Protein AF-A0A536SBR5-F1 (afdb_monomer_lite)

Radius of gyration: 31.63 Å; chains: 1; bounding box: 69×49×93 Å

Foldseek 3Di:
DDDDDDDDDDDDDDDPPPPPPPPPPPPPPPPPDPDDQDDDDDDDPDDDPVCAAVHPVNCCCHVPVVVPDDDDNPDDDPPLQDDQLQRLCCVWQVGSPPDNDLDFCVPRPDDDCRTDVSVCVVVVHDDDDDFPPDPVPDDDRCADDRGRRSNPNPD

pLDDT: mean 85.03, std 17.8, range [33.06, 97.75]

Secondary structure (DSSP, 8-state):
--------------------------------PPPP--------TT--HHHHTT-TT-HHIIIIIHHHS---TT--PPTT--SHHHHHHHHHHSS-TT--S---HHHH------SHHHHHHHTT-------TT--SSS--SS-BTTB-GGG-TT-

Structure (mmCIF, N/CA/C/O backbone):
data_AF-A0A536SBR5-F1
#
_entry.id   AF-A0A536SBR5-F1
#
loop_
_atom_site.group_PDB
_atom_site.id
_atom_site.type_symbol
_atom_site.label_atom_id
_atom_site.label_alt_id
_atom_site.label_comp_id
_atom_site.label_asym_id
_atom_site.label_entity_id
_atom_site.label_seq_id
_atom_site.pdbx_PDB_ins_code
_atom_site.Cartn_x
_atom_site.Cartn_y
_atom_site.Cartn_z
_atom_site.occupancy
_atom_site.B_iso_or_equiv
_atom_site.auth_seq_id
_atom_site.auth_comp_id
_atom_site.auth_asym_id
_atom_site.auth_atom_id
_atom_site.pdbx_PDB_model_num
ATOM 1 N N . MET A 1 1 ? 48.733 -31.102 75.497 1.00 35.56 1 MET A N 1
ATOM 2 C CA . MET A 1 1 ? 49.420 -30.146 76.409 1.00 35.56 1 MET A CA 1
ATOM 3 C C . MET A 1 1 ? 49.579 -28.823 75.644 1.00 35.56 1 MET A C 1
ATOM 5 O O . MET A 1 1 ? 49.865 -28.915 74.464 1.00 35.56 1 MET A O 1
ATOM 9 N N . LYS A 1 2 ? 49.092 -27.675 76.170 1.00 33.06 2 LYS A N 1
ATOM 10 C CA . LYS A 1 2 ? 49.894 -26.529 76.716 1.00 33.06 2 LYS A CA 1
ATOM 11 C C . LYS A 1 2 ? 50.805 -25.843 75.663 1.00 33.06 2 LYS A C 1
ATOM 13 O O . LYS A 1 2 ? 51.524 -26.580 75.016 1.00 33.06 2 LYS A O 1
ATOM 18 N N . PHE A 1 3 ? 50.957 -24.522 75.449 1.00 38.00 3 PHE A N 1
ATOM 19 C CA . PHE A 1 3 ? 50.415 -23.188 75.861 1.00 38.00 3 PHE A CA 1
ATOM 20 C C . PHE A 1 3 ? 50.612 -22.261 74.602 1.00 38.00 3 PHE A C 1
ATOM 22 O O . PHE A 1 3 ? 51.465 -22.595 73.790 1.00 38.00 3 PHE A O 1
ATOM 29 N N . SER A 1 4 ? 50.020 -21.074 74.353 1.00 39.69 4 SER A N 1
ATOM 30 C CA . SER A 1 4 ? 48.814 -20.351 74.820 1.00 39.69 4 SER A CA 1
ATOM 31 C C . SER A 1 4 ? 48.651 -19.010 74.033 1.00 39.69 4 SER A C 1
ATOM 33 O O . SER A 1 4 ? 49.326 -18.787 73.034 1.00 39.69 4 SER A O 1
ATOM 35 N N . ARG A 1 5 ? 47.756 -18.118 74.486 1.00 53.69 5 ARG A N 1
ATOM 36 C CA . ARG A 1 5 ? 47.401 -16.776 73.962 1.00 53.69 5 ARG A CA 1
ATOM 37 C C . ARG A 1 5 ? 48.566 -15.775 73.832 1.00 53.69 5 ARG A C 1
ATOM 39 O O . ARG A 1 5 ? 49.381 -15.678 74.748 1.00 53.69 5 ARG A O 1
ATOM 46 N N . ARG A 1 6 ? 48.442 -14.834 72.881 1.00 52.62 6 ARG A N 1
ATOM 47 C CA . ARG A 1 6 ? 48.604 -13.385 73.151 1.00 52.62 6 ARG A CA 1
ATOM 48 C C . ARG A 1 6 ? 47.504 -12.561 72.472 1.00 52.62 6 ARG A C 1
ATOM 50 O O . ARG A 1 6 ? 46.950 -12.964 71.458 1.00 52.62 6 ARG A O 1
ATOM 57 N N . VAL A 1 7 ? 47.170 -11.443 73.112 1.00 46.50 7 VAL A N 1
ATOM 58 C CA . VAL A 1 7 ? 46.120 -10.478 72.755 1.00 46.50 7 VAL A CA 1
ATOM 59 C C . VAL A 1 7 ? 46.793 -9.205 72.254 1.00 46.50 7 VAL A C 1
ATOM 61 O O . VAL A 1 7 ? 47.804 -8.817 72.832 1.00 46.50 7 VAL A O 1
ATOM 64 N N . MET A 1 8 ? 46.192 -8.505 71.292 1.00 42.69 8 MET A N 1
ATOM 65 C CA . MET A 1 8 ? 46.272 -7.041 71.236 1.00 42.69 8 MET A CA 1
ATOM 66 C C . MET A 1 8 ? 44.971 -6.477 70.663 1.00 42.69 8 MET A C 1
ATOM 68 O O . MET A 1 8 ? 44.520 -6.890 69.599 1.00 42.69 8 MET A O 1
ATOM 72 N N . ALA A 1 9 ? 44.356 -5.567 71.414 1.00 42.97 9 ALA A N 1
ATOM 73 C CA . ALA A 1 9 ? 43.182 -4.819 70.992 1.00 42.97 9 ALA A CA 1
ATOM 74 C C . ALA A 1 9 ? 43.614 -3.486 70.368 1.00 42.97 9 ALA A C 1
ATOM 76 O O . ALA A 1 9 ? 44.600 -2.893 70.804 1.00 42.97 9 ALA A O 1
ATOM 77 N N . ALA A 1 10 ? 42.832 -2.987 69.415 1.00 45.06 10 ALA A N 1
ATOM 78 C CA . ALA A 1 10 ? 42.897 -1.604 68.963 1.00 45.06 10 ALA A CA 1
ATOM 79 C C . ALA A 1 10 ? 41.466 -1.094 68.750 1.00 45.06 10 ALA A C 1
ATOM 81 O O . ALA A 1 10 ? 40.802 -1.471 67.786 1.00 45.06 10 ALA A O 1
ATOM 82 N N . LEU A 1 11 ? 40.975 -0.260 69.672 1.00 48.03 11 LEU A N 1
ATOM 83 C CA . LEU A 1 11 ? 39.736 0.490 69.473 1.00 48.03 11 LEU A CA 1
ATOM 84 C C . LEU A 1 11 ? 40.033 1.698 68.576 1.00 48.03 11 LEU A C 1
ATOM 86 O O . LEU A 1 11 ? 40.534 2.715 69.048 1.00 48.03 11 LEU A O 1
ATOM 90 N N . GLY A 1 12 ? 39.721 1.580 67.287 1.00 42.91 12 GLY A N 1
ATOM 91 C CA . GLY A 1 12 ? 39.694 2.706 66.356 1.00 42.91 12 GLY A CA 1
ATOM 92 C C . GLY A 1 12 ? 38.291 3.301 66.293 1.00 42.91 12 GLY A C 1
ATOM 93 O O . GLY A 1 12 ? 37.443 2.779 65.577 1.00 42.91 12 GLY A O 1
ATOM 94 N N . SER A 1 13 ? 38.034 4.373 67.046 1.00 55.59 13 SER A N 1
ATOM 95 C CA . SER A 1 13 ? 36.788 5.135 66.911 1.00 55.59 13 SER A CA 1
ATOM 96 C C . SER A 1 13 ? 36.887 6.060 65.699 1.00 55.59 13 SER A C 1
ATOM 98 O O . SER A 1 13 ? 37.626 7.045 65.735 1.00 55.59 13 SER A O 1
ATOM 100 N N . THR A 1 14 ? 36.159 5.750 64.625 1.00 53.47 14 THR A N 1
ATOM 101 C CA . THR A 1 14 ? 36.061 6.608 63.436 1.00 53.47 14 THR A CA 1
ATOM 102 C C . THR A 1 14 ? 34.684 7.257 63.381 1.00 53.47 14 THR A C 1
ATOM 104 O O . THR A 1 14 ? 33.665 6.588 63.213 1.00 53.47 14 THR A O 1
ATOM 107 N N . LEU A 1 15 ? 34.660 8.582 63.519 1.00 48.47 15 LEU A N 1
ATOM 108 C CA . LEU A 1 15 ? 33.448 9.390 63.449 1.00 48.47 15 LEU A CA 1
ATOM 109 C C . LEU A 1 15 ? 32.932 9.414 62.000 1.00 48.47 15 LEU A C 1
ATOM 111 O O . LEU A 1 15 ? 33.516 10.077 61.142 1.00 48.47 15 LEU A O 1
ATOM 115 N N . LEU A 1 16 ? 31.854 8.678 61.714 1.00 48.28 16 LEU A N 1
ATOM 116 C CA . LEU A 1 16 ? 31.252 8.647 60.381 1.00 48.28 16 LEU A CA 1
ATOM 117 C C . LEU A 1 16 ? 30.500 9.963 60.122 1.00 48.28 16 LEU A C 1
ATOM 119 O O . LEU A 1 16 ? 29.371 10.151 60.576 1.00 48.28 16 LEU A O 1
ATOM 123 N N . LEU A 1 17 ? 31.131 10.889 59.398 1.00 51.97 17 LEU A N 1
ATOM 124 C CA . LEU A 1 17 ? 30.497 12.145 59.005 1.00 51.97 17 LEU A CA 1
ATOM 125 C C . LEU A 1 17 ? 29.511 11.877 57.857 1.00 51.97 17 LEU A C 1
ATOM 127 O O . LEU A 1 17 ? 29.891 11.798 56.690 1.00 51.97 17 LEU A O 1
ATOM 131 N N . ALA A 1 18 ? 28.235 11.699 58.199 1.00 53.62 18 ALA A N 1
ATOM 132 C CA . ALA A 1 18 ? 27.169 11.485 57.229 1.00 53.62 18 ALA A CA 1
ATOM 133 C C . ALA A 1 18 ? 26.862 12.782 56.461 1.00 53.62 18 ALA A C 1
ATOM 135 O O . ALA A 1 18 ? 25.963 13.543 56.820 1.00 53.62 18 ALA A O 1
ATOM 136 N N . CYS A 1 19 ? 27.599 13.028 55.377 1.00 46.47 19 CYS A N 1
ATOM 137 C CA . CYS A 1 19 ? 27.233 14.032 54.385 1.00 46.47 19 CYS A CA 1
ATOM 138 C C . CYS A 1 19 ? 25.947 13.592 53.672 1.00 46.47 19 CYS A C 1
ATOM 140 O O . CYS A 1 19 ? 25.996 12.919 52.642 1.00 46.47 19 CYS A O 1
ATOM 142 N N . ILE A 1 20 ? 24.792 13.987 54.216 1.00 57.47 20 ILE A N 1
ATOM 143 C CA . ILE A 1 20 ? 23.492 13.889 53.544 1.00 57.47 20 ILE A CA 1
ATOM 144 C C . ILE A 1 20 ? 23.480 14.932 52.420 1.00 57.47 20 ILE A C 1
ATOM 146 O O . ILE A 1 20 ? 22.904 16.013 52.531 1.00 57.47 20 ILE A O 1
ATOM 150 N N . GLY A 1 21 ? 24.182 14.616 51.332 1.00 55.16 21 GLY A N 1
ATOM 151 C CA . GLY A 1 21 ? 24.076 15.350 50.084 1.00 55.16 21 GLY A CA 1
ATOM 152 C C . GLY A 1 21 ? 22.671 15.150 49.541 1.00 55.16 21 GLY A C 1
ATOM 153 O O . GLY A 1 21 ? 22.337 14.055 49.088 1.00 55.16 21 GLY A O 1
ATOM 154 N N . ALA A 1 22 ? 21.845 16.193 49.602 1.00 58.06 22 ALA A N 1
ATOM 155 C CA . ALA A 1 22 ? 20.542 16.192 48.961 1.00 58.06 22 ALA A CA 1
ATOM 156 C C . ALA A 1 22 ? 20.745 16.043 47.447 1.00 58.06 22 ALA A C 1
ATOM 158 O O . ALA A 1 22 ? 21.033 17.012 46.744 1.00 58.06 22 ALA A O 1
ATOM 159 N N . CYS A 1 23 ? 20.621 14.812 46.947 1.00 55.34 23 CYS A N 1
ATOM 160 C CA . CYS A 1 23 ? 20.526 14.559 45.521 1.00 55.34 23 CYS A CA 1
ATOM 161 C C . CYS A 1 23 ? 19.221 15.201 45.050 1.00 55.34 23 CYS A C 1
ATOM 163 O O . CYS A 1 23 ? 18.139 14.649 45.247 1.00 55.34 23 CYS A O 1
ATOM 165 N N . ALA A 1 24 ? 19.325 16.404 44.485 1.00 59.91 24 ALA A N 1
ATOM 166 C CA . ALA A 1 24 ? 18.214 17.049 43.820 1.00 59.91 24 ALA A CA 1
ATOM 167 C C . ALA A 1 24 ? 17.835 16.173 42.624 1.00 59.91 24 ALA A C 1
ATOM 169 O O . ALA A 1 24 ? 18.473 16.228 41.573 1.00 59.91 24 ALA A O 1
ATOM 170 N N . THR A 1 25 ? 16.815 15.332 42.803 1.00 60.25 25 THR A N 1
ATOM 171 C 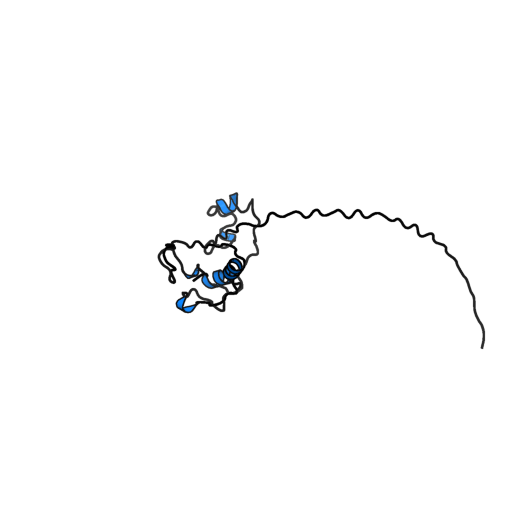CA . THR A 1 25 ? 16.189 14.595 41.712 1.00 60.25 25 THR A CA 1
ATOM 172 C C . THR A 1 25 ? 15.676 15.629 40.727 1.00 60.25 25 THR A C 1
ATOM 174 O O . THR A 1 25 ? 14.658 16.275 40.989 1.00 60.25 25 THR A O 1
ATOM 177 N N . ALA A 1 26 ? 16.408 15.831 39.630 1.00 62.44 26 ALA A N 1
ATOM 178 C CA . ALA A 1 26 ? 15.967 16.695 38.553 1.00 62.44 26 ALA A CA 1
ATOM 179 C C . ALA A 1 26 ? 14.612 16.164 38.088 1.00 62.44 26 ALA A C 1
ATOM 181 O O . ALA A 1 26 ? 14.525 15.068 37.533 1.00 62.44 26 ALA A O 1
ATOM 182 N N . GLY A 1 27 ? 13.550 16.905 38.406 1.00 57.56 27 GLY A N 1
ATOM 183 C CA . GLY A 1 27 ? 12.202 16.537 38.021 1.00 57.56 27 GLY A CA 1
ATOM 184 C C . GLY A 1 27 ? 12.135 16.562 36.507 1.00 57.56 27 GLY A C 1
ATOM 185 O O . GLY A 1 27 ? 12.049 17.637 35.918 1.00 57.56 27 GLY A O 1
ATOM 186 N N . THR A 1 28 ? 12.215 15.391 35.879 1.00 59.59 28 THR A N 1
ATOM 187 C CA . THR A 1 28 ? 12.025 15.252 34.440 1.00 59.59 28 THR A CA 1
ATOM 188 C C . THR A 1 28 ? 10.564 15.555 34.153 1.00 59.59 28 THR A C 1
ATOM 190 O O . THR A 1 28 ? 9.720 14.661 34.194 1.00 59.59 28 THR A O 1
ATOM 193 N N . THR A 1 29 ? 10.254 16.830 33.912 1.00 60.97 29 THR A N 1
ATOM 194 C CA . THR A 1 29 ? 8.935 17.262 33.457 1.00 60.97 29 THR A CA 1
ATOM 195 C C . THR A 1 29 ? 8.578 16.409 32.244 1.00 60.97 29 THR A C 1
ATOM 197 O O . THR A 1 29 ? 9.338 16.437 31.270 1.00 60.97 29 THR A O 1
ATOM 200 N N . PRO A 1 30 ? 7.485 15.624 32.275 1.00 64.50 30 PRO A N 1
ATOM 201 C CA . PRO A 1 30 ? 7.125 14.792 31.142 1.00 64.50 30 PRO A CA 1
ATOM 202 C C . PRO A 1 30 ? 6.929 15.688 29.923 1.00 64.50 30 PRO A C 1
ATOM 204 O O . PRO A 1 30 ? 6.019 16.519 29.894 1.00 64.50 30 PRO A O 1
ATOM 207 N N . VAL A 1 31 ? 7.803 15.547 28.925 1.00 65.19 31 VAL A N 1
ATOM 208 C CA . VAL A 1 31 ? 7.614 16.217 27.641 1.00 65.19 31 VAL A CA 1
ATOM 209 C C . VAL A 1 31 ? 6.385 15.575 27.020 1.00 65.19 31 VAL A C 1
ATOM 211 O O . VAL A 1 31 ? 6.450 14.449 26.527 1.00 65.19 31 VAL A O 1
ATOM 214 N N . SER A 1 32 ? 5.256 16.280 27.098 1.00 69.94 32 SER A N 1
ATOM 215 C CA . SER A 1 32 ? 4.012 15.879 26.454 1.00 69.94 32 SER A CA 1
ATOM 216 C C . SER A 1 32 ? 4.229 15.915 24.945 1.00 69.94 32 SER A C 1
ATOM 218 O O . SER A 1 32 ? 4.110 16.962 24.305 1.00 69.94 32 SER A O 1
ATOM 220 N N . GLN A 1 33 ? 4.639 14.775 24.391 1.00 70.62 33 GLN A N 1
ATOM 221 C CA . GLN A 1 33 ? 4.768 14.598 22.955 1.00 70.62 33 GLN A CA 1
ATOM 222 C C . GLN A 1 33 ? 3.377 14.790 22.341 1.00 70.62 33 GLN A C 1
ATOM 224 O O . GLN A 1 33 ? 2.426 14.153 22.805 1.00 70.62 33 GLN A O 1
ATOM 229 N N . PRO A 1 34 ? 3.215 15.660 21.329 1.00 78.44 34 PRO A N 1
ATOM 230 C CA . PRO A 1 34 ? 1.918 15.853 20.705 1.00 78.44 34 PRO A CA 1
ATOM 231 C C . PRO A 1 34 ? 1.423 14.519 20.140 1.00 78.44 34 PRO A C 1
ATOM 233 O O . PRO A 1 34 ? 2.087 13.897 19.312 1.00 78.44 34 PRO A O 1
ATOM 236 N N . HIS A 1 35 ? 0.252 14.074 20.605 1.00 82.69 35 HIS A N 1
ATOM 237 C CA . HIS A 1 35 ? -0.353 12.828 20.146 1.00 82.69 35 HIS A CA 1
ATOM 238 C C . HIS A 1 35 ? -0.496 12.831 18.620 1.00 82.69 35 HIS A C 1
ATOM 240 O O . HIS A 1 35 ? -1.049 13.773 18.045 1.00 82.69 35 HIS A O 1
ATOM 246 N N . ILE A 1 36 ? -0.033 11.758 17.975 1.00 89.00 36 ILE A N 1
ATOM 247 C CA . ILE A 1 36 ? -0.199 11.542 16.536 1.00 89.00 36 ILE A CA 1
ATOM 248 C C . ILE A 1 36 ? -1.702 11.479 16.236 1.00 89.00 36 ILE A C 1
ATOM 250 O O . ILE A 1 36 ? -2.407 10.623 16.766 1.00 89.00 36 ILE A O 1
ATOM 254 N N . ARG A 1 37 ? -2.197 12.407 15.408 1.00 88.25 37 ARG A N 1
ATOM 255 C CA . ARG A 1 37 ? -3.628 12.511 15.052 1.00 88.25 37 ARG A CA 1
ATOM 256 C C . ARG A 1 37 ? -3.967 11.865 13.716 1.00 88.25 37 ARG A C 1
ATOM 258 O O . ARG A 1 37 ? -5.067 11.358 13.536 1.00 88.25 37 ARG A O 1
ATOM 265 N N . THR A 1 38 ? -3.048 11.937 12.761 1.00 93.62 38 THR A N 1
ATOM 266 C CA . THR A 1 38 ? -3.250 11.459 11.393 1.00 93.62 38 THR A CA 1
ATOM 267 C C . THR A 1 38 ? -1.927 10.927 10.875 1.00 93.62 38 THR A C 1
ATOM 269 O O . THR A 1 38 ? -0.900 11.589 11.016 1.00 93.62 38 THR A O 1
ATOM 272 N N . VAL A 1 39 ? -1.962 9.739 10.279 1.00 95.00 39 VAL A N 1
ATOM 273 C CA . VAL A 1 39 ? -0.827 9.125 9.591 1.00 95.00 39 VAL A CA 1
ATOM 274 C C . VAL A 1 39 ? -1.220 8.972 8.129 1.00 95.00 39 VAL A C 1
ATOM 276 O O . VAL A 1 39 ? -2.284 8.435 7.831 1.00 95.00 39 VAL A O 1
ATOM 279 N N . PHE A 1 40 ? -0.364 9.443 7.228 1.00 96.31 40 PHE A N 1
ATOM 280 C CA . PHE A 1 40 ? -0.478 9.177 5.798 1.00 96.31 40 PHE A CA 1
ATOM 281 C C . PHE A 1 40 ? 0.633 8.210 5.406 1.00 96.31 40 PHE A C 1
ATOM 283 O O . PHE A 1 40 ? 1.805 8.485 5.655 1.00 96.31 40 PHE A O 1
ATOM 290 N N . ILE A 1 41 ? 0.262 7.087 4.794 1.00 95.19 41 ILE A N 1
ATOM 291 C CA . ILE A 1 41 ? 1.200 6.140 4.192 1.00 95.19 41 ILE A CA 1
ATOM 292 C C . ILE A 1 41 ? 1.069 6.307 2.680 1.00 95.19 41 ILE A C 1
ATOM 294 O O . ILE A 1 41 ? -0.018 6.136 2.130 1.00 95.19 41 ILE A O 1
ATOM 298 N N . ILE A 1 42 ? 2.165 6.680 2.022 1.00 94.25 42 ILE A N 1
ATOM 299 C CA . ILE A 1 42 ? 2.239 6.842 0.568 1.00 94.25 42 ILE A CA 1
ATOM 300 C C . ILE A 1 42 ? 3.225 5.794 0.064 1.00 94.25 42 ILE A C 1
ATOM 302 O O . ILE A 1 42 ? 4.409 5.848 0.391 1.00 94.25 42 ILE A O 1
ATOM 306 N N . LEU A 1 43 ? 2.726 4.828 -0.701 1.00 92.19 43 LEU A N 1
ATOM 307 C CA . LEU A 1 43 ? 3.530 3.742 -1.251 1.00 92.19 43 LEU A CA 1
ATOM 308 C C . LEU A 1 43 ? 3.995 4.114 -2.660 1.00 92.19 43 LEU A C 1
ATOM 310 O O . LEU A 1 43 ? 3.206 4.584 -3.477 1.00 92.19 43 LEU A O 1
ATOM 314 N N . MET A 1 44 ? 5.284 3.912 -2.934 1.00 87.56 44 MET A N 1
ATOM 315 C CA . MET A 1 44 ? 5.869 4.078 -4.263 1.00 87.56 44 MET A CA 1
ATOM 316 C C . MET A 1 44 ? 6.142 2.709 -4.878 1.00 87.56 44 MET A C 1
ATOM 318 O O . MET A 1 44 ? 6.786 1.870 -4.252 1.00 87.56 44 MET A O 1
ATOM 322 N N . GLU A 1 45 ? 5.711 2.504 -6.120 1.00 81.25 45 GLU A N 1
ATOM 323 C CA . GLU A 1 45 ? 5.850 1.210 -6.788 1.00 81.25 45 GLU A CA 1
ATOM 324 C C . GLU A 1 45 ? 7.310 0.917 -7.187 1.00 81.25 45 GLU A C 1
ATOM 326 O O . GLU A 1 45 ? 7.914 1.632 -7.994 1.00 81.25 45 GLU A O 1
ATOM 331 N N . ASN A 1 46 ? 7.856 -0.178 -6.646 1.00 84.25 46 ASN A N 1
ATOM 332 C CA . ASN A 1 46 ? 9.094 -0.850 -7.068 1.00 84.25 46 ASN A CA 1
ATOM 333 C C . ASN A 1 46 ? 10.306 0.071 -7.329 1.00 84.25 46 ASN A C 1
ATOM 335 O O . ASN A 1 46 ? 10.902 0.046 -8.413 1.00 84.25 46 ASN A O 1
ATOM 339 N N . LYS A 1 47 ? 10.703 0.874 -6.332 1.00 89.19 47 LYS A N 1
ATOM 340 C CA . LYS A 1 47 ? 11.956 1.653 -6.357 1.00 89.19 47 LYS A CA 1
ATOM 341 C C . LYS A 1 47 ? 12.881 1.254 -5.215 1.00 89.19 47 LYS A C 1
ATOM 343 O O . LYS A 1 47 ? 12.526 1.388 -4.050 1.00 89.19 47 LYS A O 1
ATOM 348 N N . ASN A 1 48 ? 14.095 0.825 -5.554 1.00 89.56 48 ASN A N 1
ATOM 349 C CA . ASN A 1 48 ? 15.159 0.644 -4.570 1.00 89.56 48 ASN A CA 1
ATOM 350 C C . ASN A 1 48 ? 15.662 2.009 -4.079 1.00 89.56 48 ASN A C 1
ATOM 352 O O . ASN A 1 48 ? 15.710 2.962 -4.858 1.00 89.56 48 ASN A O 1
ATOM 356 N N . TRP A 1 49 ? 16.136 2.082 -2.830 1.00 91.44 49 TRP A N 1
ATOM 357 C CA . TRP A 1 49 ? 16.719 3.300 -2.247 1.00 91.44 49 TRP A CA 1
ATOM 358 C C . TRP A 1 49 ? 17.792 3.934 -3.145 1.00 91.44 49 TRP A C 1
ATOM 360 O O . TRP A 1 49 ? 17.733 5.125 -3.431 1.00 91.44 49 TRP A O 1
ATOM 370 N N . LEU A 1 50 ? 18.689 3.115 -3.707 1.00 92.38 50 LEU A N 1
ATOM 371 C CA . LEU A 1 50 ? 19.761 3.541 -4.623 1.00 92.38 50 LEU A CA 1
ATOM 372 C C . LEU A 1 50 ? 19.271 4.151 -5.954 1.00 92.38 50 LEU A C 1
ATOM 374 O O . LEU A 1 50 ? 20.062 4.747 -6.677 1.00 92.38 50 LEU A O 1
ATOM 378 N N . GLN A 1 51 ? 17.989 4.000 -6.306 1.00 93.31 51 GLN A N 1
ATOM 379 C CA . GLN A 1 51 ? 17.375 4.636 -7.484 1.00 93.31 51 GLN A CA 1
ATOM 380 C C . GLN A 1 51 ? 16.700 5.977 -7.140 1.00 93.31 51 GLN A C 1
ATOM 382 O O . GLN A 1 51 ? 16.307 6.717 -8.045 1.00 93.31 51 GLN A O 1
ATOM 387 N N . ILE A 1 52 ? 16.544 6.273 -5.845 1.00 94.31 52 ILE A N 1
ATOM 388 C CA . ILE A 1 52 ? 15.885 7.466 -5.308 1.00 94.31 52 ILE A CA 1
ATOM 389 C C . ILE A 1 52 ? 16.906 8.423 -4.691 1.00 94.31 52 ILE A C 1
ATOM 391 O O . ILE A 1 52 ? 16.900 9.597 -5.051 1.00 94.31 52 ILE A O 1
ATOM 395 N N . ALA A 1 53 ? 17.787 7.950 -3.809 1.00 94.38 53 ALA A N 1
ATOM 396 C CA . ALA A 1 53 ? 18.777 8.778 -3.126 1.00 94.38 53 ALA A CA 1
ATOM 397 C C . ALA A 1 53 ? 19.743 9.442 -4.126 1.00 94.38 53 ALA A C 1
ATOM 399 O O . ALA A 1 53 ? 20.346 8.779 -4.967 1.00 94.38 53 ALA A O 1
ATOM 400 N N . GLY A 1 54 ? 19.847 10.772 -4.072 1.00 95.38 54 GLY A N 1
ATOM 401 C CA . GLY A 1 54 ? 20.616 11.591 -5.017 1.00 95.38 54 GLY A CA 1
ATOM 402 C C . GLY A 1 54 ? 20.016 11.705 -6.429 1.00 95.38 54 GLY A C 1
ATOM 403 O O . GLY A 1 54 ? 20.590 12.382 -7.281 1.00 95.38 54 GLY A O 1
ATOM 404 N N . SER A 1 55 ? 18.873 11.071 -6.707 1.00 96.50 55 SER A N 1
ATOM 405 C CA . SER A 1 55 ? 18.283 11.003 -8.049 1.00 96.50 55 SER A CA 1
ATOM 406 C C . SER A 1 55 ? 17.565 12.297 -8.439 1.00 96.50 55 SER A C 1
ATOM 408 O O . SER A 1 55 ? 16.578 12.699 -7.815 1.00 96.50 55 SER A O 1
ATOM 410 N N . SER A 1 56 ? 17.997 12.914 -9.543 1.00 96.94 56 SER A N 1
ATOM 411 C CA . SER A 1 56 ? 17.344 14.092 -10.134 1.00 96.94 56 SER A CA 1
ATOM 412 C C . SER A 1 56 ? 15.916 13.820 -10.626 1.00 96.94 56 SER A C 1
ATOM 414 O O . SER A 1 56 ? 15.132 14.758 -10.753 1.00 96.94 56 SER A O 1
ATOM 416 N N . SER A 1 57 ? 15.547 12.550 -10.830 1.00 96.12 57 SER A N 1
ATOM 417 C CA . SER A 1 57 ? 14.179 12.117 -11.152 1.00 96.12 57 SER A CA 1
ATOM 418 C C . SER A 1 57 ? 13.233 12.109 -9.942 1.00 96.12 57 SER A C 1
ATOM 420 O O . SER A 1 57 ? 12.030 11.937 -10.113 1.00 96.12 57 SER A O 1
ATOM 422 N N . ALA A 1 58 ? 13.750 12.299 -8.722 1.00 95.94 58 ALA A N 1
ATOM 423 C CA . ALA A 1 58 ? 12.972 12.374 -7.485 1.00 95.94 58 ALA A CA 1
ATOM 424 C C . ALA A 1 58 ? 13.298 13.658 -6.682 1.00 95.94 58 ALA A C 1
ATOM 426 O O . ALA A 1 58 ? 13.699 13.577 -5.515 1.00 95.94 58 ALA A O 1
ATOM 427 N N . PRO A 1 59 ? 13.149 14.863 -7.272 1.00 97.12 59 PRO A N 1
ATOM 428 C CA . PRO A 1 59 ? 13.678 16.097 -6.691 1.00 97.12 59 PRO A CA 1
ATOM 429 C C . PRO A 1 59 ? 12.976 16.493 -5.387 1.00 97.12 59 PRO A C 1
ATOM 431 O O . PRO A 1 59 ? 13.632 16.982 -4.476 1.00 97.12 59 PRO A O 1
ATOM 434 N N . TYR A 1 60 ? 11.668 16.246 -5.257 1.00 96.75 60 TYR A N 1
ATOM 435 C CA . TYR A 1 60 ? 10.922 16.552 -4.029 1.00 96.75 60 TYR A CA 1
ATOM 436 C C . TYR A 1 60 ? 11.332 15.652 -2.851 1.00 96.75 60 TYR A C 1
ATOM 438 O O . TYR A 1 60 ? 11.462 16.119 -1.721 1.00 96.75 60 TYR A O 1
ATOM 446 N N . ILE A 1 61 ? 11.607 14.370 -3.115 1.00 96.00 61 ILE A N 1
ATOM 447 C CA . ILE A 1 61 ? 12.096 13.448 -2.083 1.00 96.00 61 ILE A CA 1
ATOM 448 C C . ILE A 1 61 ? 13.467 13.925 -1.598 1.00 96.00 61 ILE A C 1
ATOM 450 O O . ILE A 1 61 ? 13.629 14.217 -0.416 1.00 96.00 61 ILE A O 1
ATOM 454 N N . ASN A 1 62 ? 14.422 14.091 -2.516 1.00 97.31 62 ASN A N 1
ATOM 455 C CA . ASN A 1 62 ? 15.805 14.427 -2.175 1.00 97.31 62 ASN A CA 1
ATOM 456 C C . ASN A 1 62 ? 15.985 15.829 -1.581 1.00 97.31 62 ASN A C 1
ATOM 458 O O . ASN A 1 62 ? 16.734 15.986 -0.622 1.00 97.31 62 ASN A O 1
ATOM 462 N N . ASN A 1 63 ? 15.304 16.839 -2.127 1.00 97.56 63 ASN A N 1
ATOM 463 C CA . ASN A 1 63 ? 15.545 18.241 -1.773 1.00 97.56 63 ASN A CA 1
ATOM 464 C C . ASN A 1 63 ? 14.536 18.802 -0.759 1.00 97.56 63 ASN A C 1
ATOM 466 O O . ASN A 1 63 ? 14.676 19.949 -0.340 1.00 97.56 63 ASN A O 1
ATOM 470 N N . THR A 1 64 ? 13.497 18.047 -0.386 1.00 97.19 64 THR A N 1
ATOM 471 C CA . THR A 1 64 ? 12.478 18.509 0.574 1.00 97.19 64 THR A CA 1
ATOM 472 C C . THR A 1 64 ? 12.207 17.487 1.666 1.00 97.19 64 THR A C 1
ATOM 474 O O . THR A 1 64 ? 12.355 17.832 2.833 1.00 97.19 64 THR A O 1
ATOM 477 N N . LEU A 1 65 ? 11.871 16.236 1.331 1.00 95.94 65 LEU A N 1
ATOM 478 C CA . LEU A 1 65 ? 11.506 15.247 2.354 1.00 95.94 65 LEU A CA 1
ATOM 479 C C . LEU A 1 65 ? 12.711 14.742 3.160 1.00 95.94 65 LEU A C 1
ATOM 481 O O . LEU A 1 65 ? 12.664 14.768 4.388 1.00 95.94 65 LEU A O 1
ATOM 485 N N . LEU A 1 66 ? 13.797 14.318 2.503 1.00 95.38 66 LEU A N 1
ATOM 486 C CA . LEU A 1 66 ? 14.966 13.763 3.202 1.00 95.38 66 LEU A CA 1
ATOM 487 C C . LEU A 1 66 ? 15.664 14.753 4.159 1.00 95.38 66 LEU A C 1
ATOM 489 O O . LEU A 1 66 ? 16.074 14.310 5.229 1.00 95.38 66 LEU A O 1
ATOM 493 N N . PRO A 1 67 ? 15.771 16.067 3.863 1.00 96.62 67 PRO A N 1
ATOM 494 C CA . PRO A 1 67 ? 16.340 17.035 4.806 1.00 96.62 67 PRO A CA 1
ATOM 495 C C . PRO A 1 67 ? 15.465 17.348 6.031 1.00 96.62 67 PRO A C 1
ATOM 497 O O . PRO A 1 67 ? 15.980 17.907 6.997 1.00 96.62 67 PRO A O 1
ATOM 500 N N . MET A 1 68 ? 14.159 17.045 5.999 1.00 96.69 68 MET A N 1
ATOM 501 C CA . MET A 1 68 ? 13.206 17.435 7.055 1.00 96.69 68 MET A CA 1
ATOM 502 C C . MET A 1 68 ? 12.582 16.261 7.825 1.00 96.69 68 MET A C 1
ATOM 504 O O . MET A 1 68 ? 11.784 16.491 8.734 1.00 96.69 68 MET A O 1
ATOM 508 N N . ALA A 1 69 ? 12.911 15.019 7.467 1.00 94.38 69 ALA A N 1
ATOM 509 C CA . ALA A 1 69 ? 12.332 13.813 8.048 1.00 94.38 69 ALA A CA 1
ATOM 510 C C . ALA A 1 69 ? 13.389 12.728 8.297 1.00 94.38 69 ALA A C 1
ATOM 512 O O . ALA A 1 69 ? 14.392 12.630 7.591 1.00 94.38 69 ALA A O 1
ATOM 513 N N . SER A 1 70 ? 13.127 11.864 9.278 1.00 94.19 70 SER A N 1
ATOM 514 C CA . SER A 1 70 ? 13.910 10.643 9.485 1.00 94.19 70 SER A CA 1
ATOM 515 C C . SER A 1 70 ? 13.646 9.634 8.365 1.00 94.19 70 SER A C 1
ATOM 517 O O . SER A 1 70 ? 12.499 9.429 7.969 1.00 94.19 70 SER A O 1
ATOM 519 N N . HIS A 1 71 ? 14.692 8.950 7.907 1.00 92.94 71 HIS A N 1
ATOM 520 C CA . HIS A 1 71 ? 14.620 7.864 6.926 1.00 92.94 71 HIS A CA 1
ATOM 521 C C . HIS A 1 71 ? 15.286 6.591 7.472 1.00 92.94 71 HIS A C 1
ATOM 523 O O . HIS A 1 71 ? 16.123 6.653 8.372 1.00 92.94 71 HIS A O 1
ATOM 529 N N . ALA A 1 72 ? 14.908 5.428 6.936 1.00 92.19 72 ALA A N 1
ATOM 530 C CA . ALA A 1 72 ? 15.430 4.126 7.348 1.00 92.19 72 ALA A CA 1
ATOM 531 C C . ALA A 1 72 ? 16.181 3.459 6.185 1.00 92.19 72 ALA A C 1
ATOM 533 O O . ALA A 1 72 ? 15.579 2.782 5.357 1.00 92.19 72 ALA A O 1
ATOM 534 N N . GLU A 1 73 ? 17.504 3.635 6.126 1.00 91.12 73 GLU A N 1
ATOM 535 C CA . GLU A 1 73 ? 18.333 3.086 5.034 1.00 91.12 73 GLU A CA 1
ATOM 536 C C . GLU A 1 73 ? 18.570 1.568 5.139 1.00 91.12 73 GLU A C 1
ATOM 538 O O . GLU A 1 73 ? 18.990 0.935 4.175 1.00 91.12 73 GLU A O 1
ATOM 543 N N . LEU A 1 74 ? 18.271 0.973 6.300 1.00 91.06 74 LEU A N 1
ATOM 544 C CA . LEU A 1 74 ? 18.328 -0.473 6.552 1.00 91.06 74 LEU A CA 1
ATOM 545 C C . LEU A 1 74 ? 16.930 -1.119 6.547 1.00 91.06 74 LEU A C 1
ATOM 547 O O . LEU A 1 74 ? 16.695 -2.105 7.242 1.00 91.06 74 LEU A O 1
ATOM 551 N N . TYR A 1 75 ? 15.987 -0.549 5.792 1.00 88.06 75 TYR A N 1
ATOM 552 C CA . TYR A 1 75 ? 14.685 -1.164 5.540 1.00 88.06 75 TYR A CA 1
ATOM 553 C C . TYR A 1 75 ? 14.804 -2.260 4.473 1.00 88.06 75 TYR A C 1
ATOM 555 O O . TYR A 1 75 ? 15.367 -2.038 3.401 1.00 88.06 75 TYR A O 1
ATOM 563 N N . PHE A 1 76 ? 14.240 -3.434 4.749 1.00 85.56 76 PHE A N 1
ATOM 564 C CA . PHE A 1 76 ? 14.174 -4.556 3.817 1.00 85.56 76 PHE A CA 1
ATOM 565 C C . PHE A 1 76 ? 12.850 -5.305 3.975 1.00 85.56 76 PHE A C 1
ATOM 567 O O . PHE A 1 76 ? 12.322 -5.435 5.081 1.00 85.56 76 PHE A O 1
ATOM 574 N N . ASN A 1 77 ? 12.337 -5.833 2.865 1.00 81.69 77 ASN A N 1
ATOM 575 C CA . ASN A 1 77 ? 11.206 -6.756 2.889 1.00 81.69 77 ASN A CA 1
ATOM 576 C C . ASN A 1 77 ? 11.644 -8.081 3.540 1.00 81.69 77 ASN A C 1
ATOM 578 O O . ASN A 1 77 ? 12.823 -8.445 3.441 1.00 81.69 77 ASN A O 1
ATOM 582 N N . PRO A 1 78 ? 10.734 -8.843 4.173 1.00 86.31 78 PRO A N 1
ATOM 583 C CA . PRO A 1 78 ? 11.082 -10.153 4.706 1.00 86.31 78 PRO A CA 1
ATOM 584 C C . PRO A 1 78 ? 11.627 -11.068 3.589 1.00 86.31 78 PRO A C 1
ATOM 586 O O . PRO A 1 78 ? 11.169 -10.976 2.444 1.00 86.31 78 PRO A O 1
ATOM 589 N N . PRO A 1 79 ? 12.603 -11.951 3.874 1.00 83.94 79 PRO A N 1
ATOM 590 C CA . PRO A 1 79 ? 13.231 -12.772 2.844 1.00 83.94 79 PRO A CA 1
ATOM 591 C C . PRO A 1 79 ? 12.213 -13.568 2.020 1.00 83.94 79 PRO A C 1
ATOM 593 O O . PRO A 1 79 ? 11.297 -14.171 2.572 1.00 83.94 79 PRO A O 1
ATOM 596 N N . LEU A 1 80 ? 12.416 -13.598 0.699 1.00 79.56 80 LEU A N 1
ATOM 597 C CA . LEU A 1 80 ? 11.568 -14.300 -0.280 1.00 79.56 80 LEU A CA 1
ATOM 598 C C . LEU A 1 80 ? 10.130 -13.750 -0.434 1.00 79.56 80 LEU A C 1
ATOM 600 O O . LEU A 1 80 ? 9.336 -14.343 -1.162 1.00 79.56 80 LEU A O 1
ATOM 604 N N . VAL A 1 81 ? 9.789 -12.606 0.173 1.00 83.44 81 VAL A N 1
ATOM 605 C CA . VAL A 1 81 ? 8.477 -11.953 0.008 1.00 83.44 81 VAL A CA 1
ATOM 606 C C . VAL A 1 81 ? 8.468 -11.085 -1.255 1.00 83.44 81 VAL A C 1
ATOM 608 O O . VAL A 1 81 ? 8.637 -9.870 -1.219 1.00 83.44 81 VAL A O 1
ATOM 611 N N . HIS A 1 82 ? 8.258 -11.736 -2.395 1.00 83.94 82 HIS A N 1
ATOM 612 C CA . HIS A 1 82 ? 7.886 -11.133 -3.680 1.00 83.94 82 HIS A CA 1
ATOM 61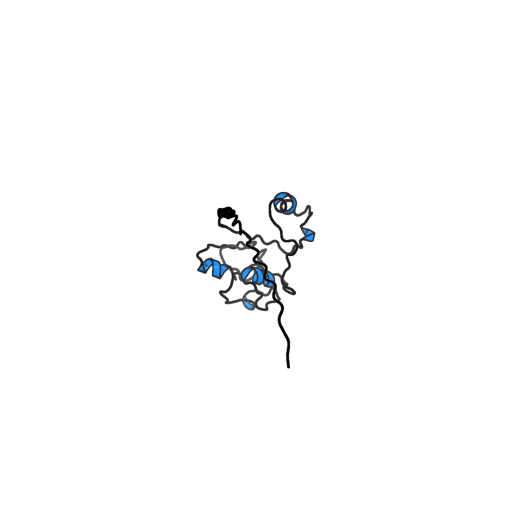3 C C . HIS A 1 82 ? 6.880 -12.072 -4.375 1.00 83.94 82 HIS A C 1
ATOM 615 O O . HIS A 1 82 ? 6.949 -13.275 -4.111 1.00 83.94 82 HIS A O 1
ATOM 621 N N . PRO A 1 83 ? 5.949 -11.604 -5.236 1.00 93.25 83 PRO A N 1
ATOM 622 C CA . PRO A 1 83 ? 5.820 -10.283 -5.882 1.00 93.25 83 PRO A CA 1
ATOM 623 C C . PRO A 1 83 ? 5.086 -9.217 -5.026 1.00 93.25 83 PRO A C 1
ATOM 625 O O . PRO A 1 83 ? 5.339 -9.132 -3.825 1.00 93.25 83 PRO A O 1
ATOM 628 N N . SER A 1 84 ? 4.263 -8.333 -5.613 1.00 94.69 84 SER A N 1
ATOM 629 C CA . SER A 1 84 ? 3.703 -7.164 -4.910 1.00 94.69 84 SER A CA 1
ATOM 630 C C . SER A 1 84 ? 2.746 -7.572 -3.784 1.00 94.69 84 SER A C 1
ATOM 632 O O . SER A 1 84 ? 2.952 -7.151 -2.647 1.00 94.69 84 SER A O 1
ATOM 634 N N . LEU A 1 85 ? 1.740 -8.412 -4.056 1.00 96.06 85 LEU A N 1
ATOM 635 C CA . LEU A 1 85 ? 0.676 -8.757 -3.099 1.00 96.06 85 LEU A CA 1
ATOM 636 C C . LEU A 1 85 ? 1.208 -9.245 -1.729 1.00 96.06 85 LEU A C 1
ATOM 638 O O . LEU A 1 85 ? 0.787 -8.689 -0.711 1.00 96.06 85 LEU A O 1
ATOM 642 N N . PRO A 1 86 ? 2.182 -10.178 -1.648 1.00 95.75 86 PRO A N 1
ATOM 643 C CA . PRO A 1 86 ? 2.794 -10.584 -0.381 1.00 95.75 86 PRO A CA 1
ATOM 644 C C . PRO A 1 86 ? 3.355 -9.426 0.461 1.00 95.75 86 PRO A C 1
ATOM 646 O O . PRO A 1 86 ? 3.303 -9.492 1.688 1.00 95.75 86 PRO A O 1
ATOM 649 N N . ASN A 1 87 ? 3.856 -8.356 -0.166 1.00 94.50 87 ASN A N 1
ATOM 650 C CA . ASN A 1 87 ? 4.381 -7.180 0.536 1.00 94.50 87 ASN A CA 1
ATOM 651 C C . ASN A 1 87 ? 3.262 -6.294 1.106 1.00 94.50 87 ASN A C 1
ATOM 653 O O . ASN A 1 87 ? 3.374 -5.818 2.235 1.00 94.50 87 ASN A O 1
ATOM 657 N N . TYR A 1 88 ? 2.159 -6.120 0.371 1.00 95.12 88 TYR A N 1
ATOM 658 C CA . TYR A 1 88 ? 0.982 -5.393 0.861 1.00 95.12 88 TYR A CA 1
ATOM 659 C C . TYR A 1 88 ? 0.287 -6.135 2.015 1.00 95.12 88 TYR A C 1
ATOM 661 O O . TYR A 1 88 ? -0.137 -5.503 2.982 1.00 95.12 88 TYR A O 1
ATOM 669 N N . LEU A 1 89 ? 0.240 -7.472 1.967 1.00 96.00 89 LEU A N 1
ATOM 670 C CA . LEU A 1 89 ? -0.242 -8.302 3.078 1.00 96.00 89 LEU A CA 1
ATOM 671 C C . LEU A 1 89 ? 0.660 -8.168 4.318 1.00 96.00 89 LEU A C 1
ATOM 673 O O . LEU A 1 89 ? 0.156 -7.993 5.427 1.00 96.00 89 LEU A O 1
ATOM 677 N N . TRP A 1 90 ? 1.987 -8.152 4.140 1.00 94.88 90 TRP A N 1
ATOM 678 C CA . TRP A 1 90 ? 2.927 -7.905 5.239 1.00 94.88 90 TRP A CA 1
ATOM 679 C C . TRP A 1 90 ? 2.770 -6.521 5.873 1.00 94.88 90 TRP A C 1
ATOM 681 O O . TRP A 1 90 ? 2.831 -6.415 7.097 1.00 94.88 90 TRP A O 1
ATOM 691 N N . LEU A 1 91 ? 2.540 -5.480 5.068 1.00 93.88 91 LEU A N 1
ATOM 692 C CA . LEU A 1 91 ? 2.305 -4.118 5.553 1.00 93.88 91 LEU A CA 1
ATOM 693 C C . LEU A 1 91 ? 1.038 -4.016 6.419 1.00 93.88 91 LEU A C 1
ATOM 695 O O . LEU A 1 91 ? 1.041 -3.313 7.426 1.00 93.88 91 LEU A O 1
ATOM 699 N N . GLU A 1 92 ? -0.033 -4.710 6.028 1.00 96.31 92 GLU A N 1
ATO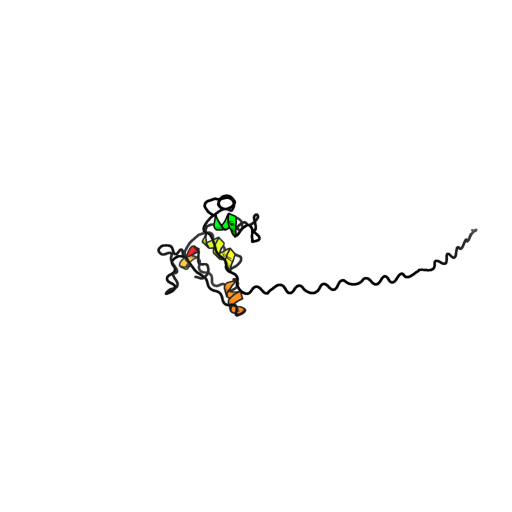M 700 C CA . GLU A 1 92 ? -1.347 -4.617 6.674 1.00 96.31 92 GLU A CA 1
ATOM 701 C C . GLU A 1 92 ? -1.525 -5.600 7.847 1.00 96.31 92 GLU A C 1
ATOM 703 O O . GLU A 1 92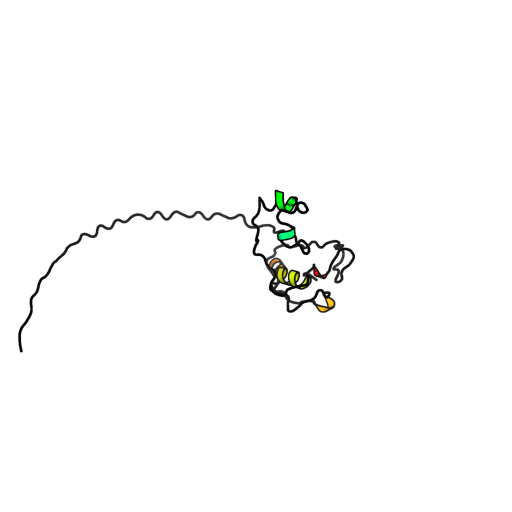 ? -2.151 -5.263 8.853 1.00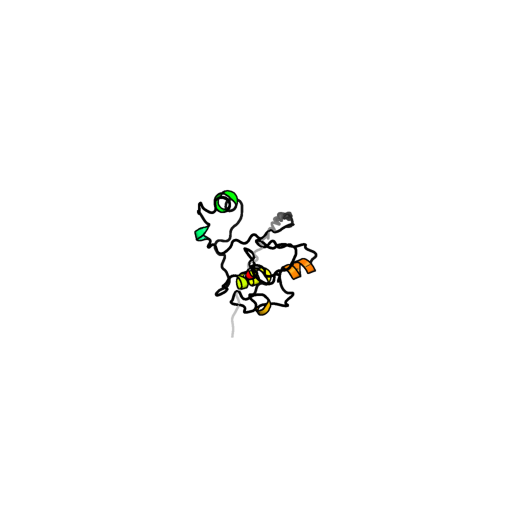 96.31 92 GLU A O 1
ATOM 708 N N . ALA A 1 93 ? -0.972 -6.812 7.752 1.00 96.31 93 ALA A N 1
ATOM 709 C CA . ALA A 1 93 ? -1.220 -7.900 8.702 1.00 96.31 93 ALA A CA 1
ATOM 710 C C . ALA A 1 93 ? 0.039 -8.489 9.365 1.00 96.31 93 ALA A C 1
ATOM 712 O O . ALA A 1 93 ? -0.081 -9.371 10.216 1.00 96.31 93 ALA A O 1
ATOM 713 N N . GLY A 1 94 ? 1.246 -8.047 8.995 1.00 94.69 94 GLY A N 1
ATOM 714 C CA . GLY A 1 94 ? 2.494 -8.609 9.527 1.00 94.69 94 GLY A CA 1
ATOM 715 C C . GLY A 1 94 ? 2.766 -10.056 9.092 1.00 94.69 94 GLY A C 1
ATOM 716 O O . GLY A 1 94 ? 3.487 -10.778 9.777 1.00 94.69 94 GLY A O 1
ATOM 717 N N . THR A 1 95 ? 2.155 -10.505 7.991 1.00 94.69 95 THR A N 1
ATOM 718 C CA . THR A 1 95 ? 2.365 -11.823 7.375 1.00 94.69 95 THR A CA 1
ATOM 719 C C . THR A 1 95 ? 1.886 -11.817 5.920 1.00 94.69 95 THR A C 1
ATOM 721 O O . THR A 1 95 ? 1.029 -11.019 5.554 1.00 94.69 95 THR A O 1
ATOM 724 N N . ASN A 1 96 ? 2.392 -12.734 5.092 1.00 95.06 96 ASN A N 1
ATOM 725 C CA . ASN A 1 96 ? 1.871 -13.009 3.747 1.00 95.06 96 ASN A CA 1
ATOM 726 C C . ASN A 1 96 ? 0.863 -14.171 3.709 1.00 95.06 96 ASN A C 1
ATOM 728 O O . ASN A 1 96 ? 0.453 -14.563 2.624 1.00 95.06 96 ASN A O 1
ATOM 732 N N . PHE A 1 97 ? 0.509 -14.780 4.848 1.00 95.62 97 PHE A N 1
ATOM 733 C CA . PHE A 1 97 ? -0.393 -15.947 4.924 1.00 95.62 97 PHE A CA 1
ATOM 734 C C . PHE A 1 97 ? 0.059 -17.176 4.103 1.00 95.62 97 PHE A C 1
ATOM 736 O O . PHE A 1 97 ? -0.739 -18.065 3.819 1.00 95.62 97 PHE A O 1
ATOM 743 N N . GLY A 1 98 ? 1.341 -17.249 3.725 1.00 94.81 98 GLY A N 1
ATOM 744 C CA . GLY A 1 98 ? 1.855 -18.277 2.812 1.00 94.81 98 GLY A CA 1
ATOM 745 C C . GLY A 1 98 ? 1.596 -18.004 1.322 1.00 94.81 98 GLY A C 1
ATOM 746 O O . GLY A 1 98 ? 1.834 -18.889 0.505 1.00 94.81 98 GLY A O 1
ATOM 747 N N . ILE A 1 99 ? 1.144 -16.800 0.955 1.00 95.88 99 ILE A N 1
ATOM 748 C CA . ILE A 1 99 ? 0.974 -16.359 -0.437 1.00 95.88 99 ILE A CA 1
ATOM 749 C C . ILE A 1 99 ? 2.318 -15.873 -0.995 1.00 95.88 99 ILE A C 1
ATOM 751 O O . ILE A 1 99 ? 3.008 -15.061 -0.376 1.00 95.88 99 ILE A O 1
ATOM 755 N N . PHE A 1 100 ? 2.675 -16.348 -2.190 1.00 95.69 100 PHE A N 1
ATOM 756 C CA . PHE A 1 100 ? 3.926 -16.020 -2.897 1.00 95.69 100 PHE A CA 1
ATOM 757 C C . PHE A 1 100 ? 3.688 -15.620 -4.367 1.00 95.69 100 PHE A C 1
ATOM 759 O O . PHE A 1 100 ? 4.581 -15.729 -5.204 1.00 95.69 100 PHE A O 1
ATOM 766 N N . ASN A 1 101 ? 2.473 -15.187 -4.708 1.00 96.38 101 ASN A N 1
ATOM 767 C CA . ASN A 1 101 ? 2.095 -14.764 -6.056 1.00 96.38 101 ASN A CA 1
ATOM 768 C C . ASN A 1 101 ? 1.210 -13.502 -6.016 1.00 96.38 101 ASN A C 1
ATOM 770 O O . ASN A 1 101 ? 0.930 -12.973 -4.944 1.00 96.38 101 ASN A O 1
ATOM 774 N N . ASP A 1 102 ? 0.814 -13.013 -7.191 1.00 97.00 102 ASP A N 1
ATOM 775 C CA . ASP A 1 102 ? -0.044 -11.832 -7.382 1.00 97.00 102 ASP A CA 1
ATOM 776 C C . ASP A 1 102 ? -1.495 -12.227 -7.762 1.00 97.00 102 ASP A C 1
ATOM 778 O O . ASP A 1 102 ? -2.219 -11.426 -8.359 1.00 97.00 102 ASP A O 1
ATOM 782 N N . ASP A 1 103 ? -1.926 -13.464 -7.468 1.00 97.69 103 ASP A N 1
ATOM 783 C CA . ASP A 1 103 ? -3.256 -13.947 -7.869 1.00 97.69 103 ASP A CA 1
ATOM 784 C C . ASP A 1 103 ? -4.377 -13.139 -7.176 1.00 97.69 103 ASP A C 1
ATOM 786 O O . ASP A 1 103 ? -4.214 -12.693 -6.033 1.00 97.69 103 ASP A O 1
ATOM 790 N N . PRO A 1 104 ? -5.530 -12.929 -7.843 1.00 97.06 104 PRO A N 1
ATOM 791 C CA . PRO A 1 104 ? -6.611 -12.092 -7.323 1.00 97.06 104 PRO A CA 1
ATOM 792 C C . PRO A 1 104 ? -7.264 -12.672 -6.051 1.00 97.06 104 PRO A C 1
ATOM 794 O O . PRO A 1 104 ? -7.112 -13.864 -5.759 1.00 97.06 104 PRO A O 1
ATOM 797 N N . PRO A 1 105 ? -8.082 -11.876 -5.331 1.00 97.06 105 PRO A N 1
ATOM 798 C CA . PRO A 1 105 ? -8.821 -12.326 -4.148 1.00 97.06 105 PRO A CA 1
ATOM 799 C C . PRO A 1 105 ? -9.600 -13.636 -4.342 1.00 97.06 105 PRO A C 1
ATOM 801 O O . PRO A 1 105 ? -9.683 -14.436 -3.419 1.00 97.06 105 PRO A O 1
ATOM 804 N N . SER A 1 106 ? -10.089 -13.947 -5.549 1.00 97.25 106 SER A N 1
ATOM 805 C CA . SER A 1 106 ? -10.758 -15.231 -5.829 1.00 97.25 106 SER A CA 1
ATOM 806 C C . SER A 1 106 ? -9.897 -16.482 -5.578 1.00 97.25 106 SER A C 1
ATOM 808 O O . SER A 1 106 ? -10.454 -17.570 -5.465 1.00 97.25 106 SER A O 1
ATOM 810 N N . ALA A 1 107 ? -8.569 -16.344 -5.514 1.00 97.56 107 ALA A N 1
ATOM 811 C CA . ALA A 1 107 ? -7.632 -17.396 -5.115 1.00 97.56 107 ALA A CA 1
ATOM 812 C C . ALA A 1 107 ? -6.969 -17.112 -3.752 1.00 97.56 107 ALA A C 1
ATOM 814 O O . ALA A 1 107 ? -6.743 -18.040 -2.980 1.00 97.56 107 ALA A O 1
ATOM 815 N N . ASN A 1 108 ? -6.685 -15.839 -3.452 1.00 96.88 108 ASN A N 1
ATOM 816 C CA . ASN A 1 108 ? -5.853 -15.423 -2.318 1.00 96.88 108 ASN A CA 1
ATOM 817 C C . ASN A 1 108 ? -6.612 -14.812 -1.120 1.00 96.88 108 ASN A C 1
ATOM 819 O O . ASN A 1 108 ? -5.967 -14.394 -0.157 1.00 96.88 108 ASN A O 1
ATOM 823 N N . HIS A 1 109 ? -7.948 -14.747 -1.146 1.00 94.56 109 HIS A N 1
ATOM 824 C CA . HIS A 1 109 ? -8.761 -14.121 -0.092 1.00 94.56 109 HIS A CA 1
ATOM 825 C C . HIS A 1 109 ? -8.439 -14.640 1.321 1.00 94.56 109 HIS A C 1
ATOM 827 O O . HIS A 1 109 ? -8.309 -15.843 1.549 1.00 94.56 109 HIS A O 1
ATOM 833 N N . GLN A 1 110 ? -8.379 -13.716 2.285 1.00 95.69 110 GLN A N 1
ATOM 834 C CA . GLN A 1 110 ? -8.105 -13.988 3.696 1.00 95.69 110 GLN A CA 1
ATOM 835 C C . GLN A 1 110 ? -9.260 -13.504 4.580 1.00 95.69 110 GLN A C 1
ATOM 837 O O . GLN A 1 110 ? -9.756 -12.394 4.413 1.00 95.69 110 GLN A O 1
ATOM 842 N N . SER A 1 111 ? -9.640 -14.307 5.577 1.00 94.44 111 SER A N 1
ATOM 843 C CA . SER A 1 111 ? -10.756 -14.025 6.499 1.00 94.44 111 SER A CA 1
ATOM 844 C C . SER A 1 111 ? -10.318 -13.605 7.913 1.00 94.44 111 SER A C 1
ATOM 846 O O . SER A 1 111 ? -11.106 -13.642 8.861 1.00 94.44 111 SER A O 1
ATOM 848 N N . THR A 1 112 ? -9.047 -13.230 8.092 1.00 94.62 112 THR A N 1
ATOM 849 C CA . THR A 1 112 ? -8.512 -12.806 9.397 1.00 94.62 112 THR A CA 1
ATOM 850 C C . THR A 1 112 ? -9.069 -11.445 9.837 1.00 94.62 112 THR A C 1
ATOM 852 O O . THR A 1 112 ? -9.329 -10.576 9.015 1.00 94.62 112 THR A O 1
ATOM 855 N N . THR A 1 113 ? -9.185 -11.217 11.153 1.00 95.50 113 THR A N 1
ATOM 856 C CA . THR A 1 113 ? -9.424 -9.872 11.735 1.00 95.50 113 THR A CA 1
ATOM 857 C C . THR A 1 113 ? -8.244 -9.379 12.586 1.00 95.50 113 THR A C 1
ATOM 859 O O . THR A 1 113 ? -8.372 -8.431 13.372 1.00 95.50 113 THR A O 1
ATOM 862 N N . SER A 1 114 ? -7.093 -10.040 12.440 1.00 96.56 114 SER A N 1
ATOM 863 C CA . SER A 1 114 ? -5.814 -9.717 13.080 1.00 96.56 114 SER A CA 1
ATOM 864 C C . SER A 1 114 ? -4.921 -8.956 12.097 1.00 96.56 114 SER A C 1
ATOM 866 O O . SER A 1 114 ? -3.884 -9.454 11.674 1.00 96.56 114 SER A O 1
ATOM 868 N N . HIS A 1 115 ? -5.373 -7.769 11.696 1.00 97.38 115 HIS A N 1
ATOM 869 C CA . HIS A 1 115 ? -4.678 -6.859 10.783 1.00 97.38 115 HIS A CA 1
ATOM 870 C C . HIS A 1 115 ? -4.962 -5.399 11.181 1.00 97.38 115 HIS A C 1
ATOM 872 O O . HIS A 1 115 ? -5.915 -5.133 11.925 1.00 97.38 115 HIS A O 1
ATOM 878 N N . LEU A 1 116 ? -4.123 -4.463 10.734 1.00 97.00 116 LEU A N 1
ATOM 879 C CA . LEU A 1 116 ? -4.076 -3.074 11.197 1.00 97.00 116 LEU A CA 1
ATOM 880 C C . LEU A 1 116 ? -5.441 -2.376 11.130 1.00 97.00 116 LEU A C 1
ATOM 882 O O . LEU A 1 116 ? -5.914 -1.862 12.141 1.00 97.00 116 LEU A O 1
ATOM 886 N N . VAL A 1 117 ? -6.112 -2.404 9.981 1.00 96.88 117 VAL A N 1
ATOM 887 C CA . VAL A 1 117 ? -7.426 -1.782 9.772 1.00 96.88 117 VAL A CA 1
ATOM 888 C C . VAL A 1 117 ? -8.497 -2.344 10.707 1.00 96.88 117 VAL A C 1
ATOM 890 O O . VAL A 1 117 ? -9.263 -1.568 11.283 1.00 96.88 117 VAL A O 1
ATOM 893 N N . SER A 1 118 ? -8.517 -3.661 10.939 1.00 97.50 118 SER A N 1
ATOM 894 C CA . SER A 1 118 ? -9.430 -4.270 11.918 1.00 97.50 118 SER A CA 1
ATOM 895 C C . SER A 1 118 ? -9.181 -3.731 13.333 1.00 97.50 118 SER A C 1
ATOM 897 O O . SER A 1 118 ? -10.127 -3.526 14.093 1.00 97.50 118 SER A O 1
ATOM 899 N N . LEU A 1 119 ? -7.921 -3.482 13.709 1.00 97.06 119 LEU A N 1
ATOM 900 C CA . LEU A 1 119 ? -7.561 -2.906 15.011 1.00 97.06 119 LEU A CA 1
ATOM 901 C C . LEU A 1 119 ? -7.934 -1.418 15.110 1.00 97.06 119 LEU A C 1
ATOM 903 O O . LEU A 1 119 ? -8.461 -0.993 16.141 1.00 97.06 119 LEU A O 1
ATOM 907 N N . LEU A 1 120 ? -7.730 -0.640 14.040 1.00 96.69 120 LEU A N 1
ATOM 908 C CA . LEU A 1 120 ? -8.164 0.760 13.957 1.00 96.69 120 LEU A CA 1
ATOM 909 C C . LEU A 1 120 ? -9.687 0.877 14.120 1.00 96.69 120 LEU A C 1
ATOM 911 O O . LEU A 1 120 ? -10.153 1.638 14.968 1.00 96.69 120 LEU A O 1
ATOM 915 N N . GLN A 1 121 ? -10.459 0.055 13.399 1.00 97.12 121 GLN A N 1
ATOM 916 C CA . GLN A 1 121 ? -11.922 -0.000 13.502 1.00 97.12 121 GLN A CA 1
ATOM 917 C C . GLN A 1 121 ? -12.395 -0.384 14.911 1.00 97.12 121 GLN A C 1
ATOM 919 O O . GLN A 1 121 ? -13.244 0.307 15.474 1.00 97.12 121 GLN A O 1
ATOM 924 N N . LYS A 1 122 ? -11.810 -1.430 15.518 1.00 97.75 122 LYS A N 1
ATOM 925 C CA . LYS A 1 122 ? -12.093 -1.838 16.912 1.00 97.75 122 LYS A CA 1
ATOM 926 C C . LYS A 1 122 ? -11.788 -0.725 17.928 1.00 97.75 122 LYS A C 1
ATOM 928 O O . LYS A 1 122 ? -12.419 -0.679 18.978 1.00 97.75 122 LYS A O 1
ATOM 933 N N . SER A 1 123 ? -10.859 0.175 17.603 1.00 96.31 123 SER A N 1
ATOM 934 C CA . SER A 1 123 ? -10.464 1.323 18.436 1.00 96.31 123 SER A CA 1
ATOM 935 C C . SER A 1 123 ? -11.219 2.621 18.103 1.00 96.31 123 SER A C 1
ATOM 937 O O . SER A 1 123 ? -10.912 3.664 18.676 1.00 96.31 123 SER A O 1
ATOM 939 N N . GLY A 1 124 ? -12.176 2.595 17.166 1.00 96.62 124 GLY A N 1
ATOM 940 C CA . GLY A 1 124 ? -12.915 3.783 16.718 1.00 96.62 124 GLY A CA 1
ATOM 941 C C . GLY A 1 124 ? -12.082 4.797 15.921 1.00 96.62 124 GLY A C 1
ATOM 942 O O . GLY A 1 124 ? -12.508 5.939 15.752 1.00 96.62 124 GLY A O 1
ATOM 943 N N . ILE A 1 125 ? -10.904 4.404 15.429 1.00 95.88 125 ILE A N 1
ATOM 944 C CA . ILE A 1 125 ? -10.024 5.259 14.629 1.00 95.88 125 ILE A CA 1
ATOM 945 C C . ILE A 1 125 ? -10.455 5.165 13.164 1.00 95.88 125 ILE A C 1
ATOM 947 O O . ILE A 1 125 ? -10.488 4.083 12.573 1.00 95.88 125 ILE A O 1
ATOM 951 N N . SER A 1 126 ? -10.783 6.311 12.568 1.00 96.94 126 SER A N 1
ATOM 952 C CA . SER A 1 126 ? -11.118 6.390 11.150 1.00 96.94 126 SER A CA 1
ATOM 953 C C . SER A 1 126 ? -9.887 6.142 10.278 1.00 96.94 126 SER A C 1
ATOM 955 O O . SER A 1 126 ? -8.794 6.642 10.538 1.00 96.94 126 SER A O 1
ATOM 957 N N . TRP A 1 127 ? -10.082 5.383 9.205 1.00 96.94 127 TRP A N 1
ATOM 958 C CA . TRP A 1 127 ? -9.063 5.103 8.200 1.00 96.94 127 TRP A CA 1
ATOM 959 C C . TRP A 1 127 ? -9.677 5.256 6.806 1.00 96.94 127 TRP A C 1
ATOM 961 O O . TRP A 1 127 ? -10.900 5.220 6.642 1.00 96.94 127 TRP A O 1
ATOM 971 N N . LYS A 1 128 ? -8.827 5.437 5.796 1.00 95.50 128 LYS A N 1
ATOM 972 C CA . LYS A 1 128 ? -9.225 5.410 4.389 1.00 95.50 128 LYS A CA 1
ATOM 973 C C . LYS A 1 128 ? -8.023 5.043 3.530 1.00 95.50 128 LYS A C 1
ATOM 975 O O . LYS A 1 128 ? -6.926 5.535 3.777 1.00 95.50 128 LYS A O 1
ATOM 980 N N . THR A 1 129 ? -8.243 4.220 2.511 1.00 94.56 129 THR A N 1
ATOM 981 C CA . THR A 1 129 ? -7.261 3.962 1.452 1.00 94.56 129 THR A CA 1
ATOM 982 C C . THR A 1 129 ? -7.628 4.739 0.186 1.00 94.56 129 THR A C 1
ATOM 984 O O . THR A 1 129 ? -8.800 5.036 -0.057 1.00 94.56 129 THR A O 1
ATOM 987 N N . TYR A 1 130 ? -6.618 5.073 -0.609 1.00 94.88 130 TYR A N 1
ATOM 988 C CA . TYR A 1 130 ? -6.754 5.619 -1.954 1.00 94.88 130 TYR A CA 1
ATOM 989 C C . TYR A 1 130 ? -5.925 4.725 -2.869 1.00 94.88 130 TYR A C 1
ATOM 991 O O . TYR A 1 130 ? -4.761 4.462 -2.577 1.00 94.88 130 TYR A O 1
ATOM 999 N N . GLN A 1 131 ? -6.537 4.237 -3.941 1.00 95.44 131 GLN A N 1
ATOM 1000 C CA . GLN A 1 131 ? -5.929 3.300 -4.881 1.00 95.44 131 GLN A CA 1
ATOM 1001 C C . GLN A 1 131 ? -5.885 3.957 -6.260 1.00 95.44 131 GLN A C 1
ATOM 1003 O O . GLN A 1 131 ? -6.802 4.703 -6.616 1.00 95.44 131 GLN A O 1
ATOM 1008 N N . GLU A 1 132 ? -4.826 3.716 -7.031 1.00 94.94 132 GLU A N 1
ATOM 1009 C CA . GLU A 1 132 ? -4.694 4.312 -8.362 1.00 94.94 132 GLU A CA 1
ATOM 1010 C C . GLU A 1 132 ? -5.880 3.896 -9.246 1.00 94.94 132 GLU A C 1
ATOM 1012 O O . GLU A 1 132 ? -6.213 2.717 -9.334 1.00 94.94 132 GLU A O 1
ATOM 1017 N N . ASN A 1 133 ? -6.549 4.875 -9.866 1.00 94.44 133 ASN A N 1
ATOM 1018 C CA . ASN A 1 133 ? -7.665 4.665 -10.796 1.00 94.44 133 ASN A CA 1
ATOM 1019 C C . ASN A 1 133 ? -8.844 3.810 -10.258 1.00 94.44 133 ASN A C 1
ATOM 1021 O O . ASN A 1 133 ? -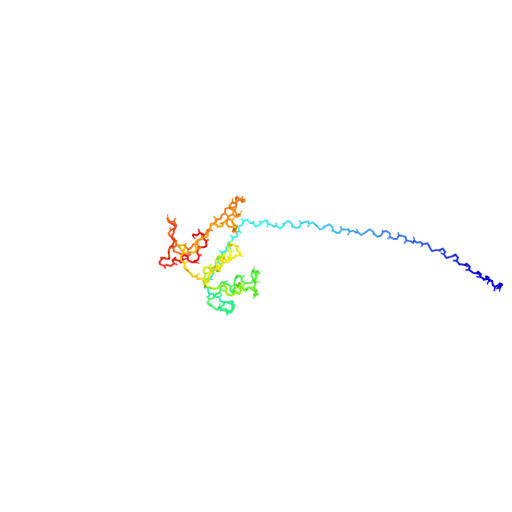9.632 3.282 -11.043 1.00 94.44 133 ASN A O 1
ATOM 1025 N N . ILE A 1 134 ? -9.016 3.691 -8.934 1.00 94.44 134 ILE A N 1
ATOM 1026 C CA . ILE A 1 134 ? -10.249 3.128 -8.365 1.00 94.44 134 ILE A CA 1
ATOM 1027 C C . ILE A 1 134 ? -11.403 4.120 -8.568 1.00 94.44 134 ILE A C 1
ATOM 1029 O O . ILE A 1 134 ? -11.265 5.309 -8.282 1.00 94.44 134 ILE A O 1
ATOM 1033 N N . SER A 1 135 ? -12.557 3.647 -9.045 1.00 90.56 135 SER A N 1
ATOM 1034 C CA . SER A 1 135 ? -13.720 4.516 -9.295 1.00 90.56 135 SER A CA 1
ATOM 1035 C C . SER A 1 135 ? -14.312 5.109 -8.012 1.00 90.56 135 SER A C 1
ATOM 1037 O O . SER A 1 135 ? -14.967 6.147 -8.052 1.00 90.56 135 SER A O 1
ATOM 1039 N N . GLY A 1 136 ? -14.134 4.420 -6.878 1.00 87.94 136 GLY A N 1
ATOM 1040 C CA . GLY A 1 136 ? -14.807 4.723 -5.613 1.00 87.94 136 GLY A CA 1
ATOM 1041 C C . GLY A 1 136 ? -16.314 4.429 -5.612 1.00 87.94 136 GLY A C 1
ATOM 1042 O O . GLY A 1 136 ? -16.950 4.623 -4.580 1.00 87.94 136 GLY A O 1
ATOM 1043 N N . ALA A 1 137 ? -16.874 3.967 -6.735 1.00 91.25 137 ALA A N 1
ATOM 1044 C CA . ALA A 1 137 ? -18.269 3.543 -6.856 1.00 91.25 137 ALA A CA 1
ATOM 1045 C C . ALA A 1 137 ? -18.461 2.071 -6.453 1.00 91.25 137 ALA A C 1
ATOM 1047 O O . ALA A 1 137 ? -19.469 1.730 -5.842 1.00 91.25 137 ALA A O 1
ATOM 1048 N N . ASP A 1 138 ? -17.462 1.233 -6.744 1.00 91.06 138 ASP A N 1
ATOM 1049 C CA . ASP A 1 138 ? -17.482 -0.215 -6.532 1.00 91.06 138 ASP A CA 1
ATOM 1050 C C . ASP A 1 138 ? -16.215 -0.694 -5.808 1.00 91.06 138 ASP A C 1
ATOM 1052 O O . ASP A 1 138 ? -15.228 0.038 -5.682 1.00 91.06 138 ASP A O 1
ATOM 1056 N N . CYS A 1 139 ? -16.224 -1.961 -5.386 1.00 92.62 139 CYS A N 1
ATOM 1057 C CA . CYS A 1 139 ? -15.066 -2.667 -4.843 1.00 92.62 139 CYS A CA 1
ATOM 1058 C C . CYS A 1 139 ? -14.496 -3.652 -5.893 1.00 92.62 139 CYS A C 1
ATOM 1060 O O . CYS A 1 139 ? -14.963 -4.790 -5.982 1.00 92.62 139 CYS A O 1
ATOM 1062 N N . PRO A 1 140 ? -13.541 -3.235 -6.748 1.00 95.06 140 PRO A N 1
ATOM 1063 C CA . PRO A 1 140 ? -13.003 -4.087 -7.807 1.00 95.06 140 PRO A CA 1
ATOM 1064 C C . PRO A 1 140 ? -12.083 -5.196 -7.269 1.00 95.06 140 PRO A C 1
ATOM 1066 O O . PRO A 1 140 ? -10.990 -4.934 -6.763 1.00 95.06 140 PRO A O 1
ATOM 1069 N N . LEU A 1 141 ? -12.502 -6.448 -7.482 1.00 96.25 141 LEU A N 1
ATOM 1070 C CA . LEU A 1 141 ? -11.744 -7.669 -7.155 1.00 96.25 141 LEU A CA 1
ATOM 1071 C C . LEU A 1 141 ? -10.796 -8.129 -8.283 1.00 96.25 141 LEU A C 1
ATOM 1073 O O . LEU A 1 141 ? -10.205 -9.204 -8.210 1.00 96.25 141 LEU A O 1
ATOM 1077 N N . VAL A 1 142 ? -10.657 -7.330 -9.343 1.00 96.00 142 VAL A N 1
ATOM 1078 C CA . VAL A 1 142 ? -9.751 -7.561 -10.479 1.00 96.00 142 VAL A CA 1
ATOM 1079 C C . VAL A 1 142 ? -9.126 -6.240 -10.925 1.00 96.00 142 VAL A C 1
ATOM 1081 O O . VAL A 1 142 ? -9.725 -5.176 -10.761 1.00 96.00 142 VAL A O 1
ATOM 1084 N N . SER A 1 143 ? -7.920 -6.300 -11.488 1.00 95.88 143 SER A N 1
ATOM 1085 C CA . SER A 1 143 ? -7.232 -5.124 -12.035 1.00 95.88 143 SER A CA 1
ATOM 1086 C C . SER A 1 143 ? -7.977 -4.540 -13.245 1.00 95.88 143 SER A C 1
ATOM 1088 O O . SER A 1 143 ? -8.498 -5.290 -14.071 1.00 95.88 143 SER A O 1
ATOM 1090 N N . ASN A 1 144 ? -8.006 -3.211 -13.377 1.00 94.44 144 ASN A N 1
ATOM 1091 C CA . ASN A 1 144 ? -8.651 -2.510 -14.491 1.00 94.44 144 ASN A CA 1
ATOM 1092 C C . ASN A 1 144 ? -7.990 -1.145 -14.767 1.00 94.44 144 ASN A C 1
ATOM 1094 O O . ASN A 1 144 ? -7.938 -0.273 -13.896 1.00 94.44 144 ASN A O 1
ATOM 1098 N N . GLY A 1 145 ? -7.508 -0.932 -15.994 1.00 93.31 145 GLY A N 1
ATOM 1099 C CA . GLY A 1 145 ? -6.722 0.256 -16.334 1.00 93.31 145 GLY A CA 1
ATOM 1100 C C . GLY A 1 145 ? -5.462 0.338 -15.467 1.00 93.31 145 GLY A C 1
ATOM 1101 O O . GLY A 1 145 ? -4.678 -0.606 -15.441 1.00 93.31 145 GLY A O 1
ATOM 1102 N N . LEU A 1 146 ? -5.290 1.448 -14.743 1.00 95.00 146 LEU A N 1
ATOM 1103 C CA . LEU A 1 146 ? -4.188 1.616 -13.783 1.00 95.00 146 LEU A CA 1
ATOM 1104 C C . LEU A 1 146 ? -4.494 1.032 -12.387 1.00 95.00 146 LEU A C 1
ATOM 1106 O O . LEU A 1 146 ? -3.601 0.961 -11.551 1.00 95.00 146 LEU A O 1
ATOM 1110 N N . TYR A 1 147 ? -5.726 0.580 -12.118 1.00 95.88 147 TYR A N 1
ATOM 1111 C CA . TYR A 1 147 ? -6.030 -0.083 -10.850 1.00 95.88 147 TYR A CA 1
ATOM 1112 C C . TYR A 1 147 ? -5.465 -1.504 -10.852 1.00 95.88 147 TYR A C 1
ATOM 1114 O O . TYR A 1 147 ? -5.848 -2.326 -11.687 1.00 95.88 147 TYR A O 1
ATOM 1122 N N . ALA A 1 148 ? -4.599 -1.807 -9.886 1.00 96.50 148 ALA A N 1
ATOM 1123 C CA . ALA A 1 148 ? -4.024 -3.129 -9.673 1.00 96.50 148 ALA A CA 1
ATOM 1124 C C . ALA A 1 148 ? -4.562 -3.741 -8.371 1.00 96.50 148 ALA A C 1
ATOM 1126 O O . ALA A 1 148 ? -4.202 -3.296 -7.283 1.00 96.50 148 ALA A O 1
ATOM 1127 N N . VAL A 1 149 ? -5.381 -4.798 -8.466 1.00 96.75 149 VAL A N 1
ATOM 1128 C CA . VAL A 1 149 ? -6.012 -5.419 -7.279 1.00 96.75 149 VAL A CA 1
ATOM 1129 C C . VAL A 1 149 ? -4.980 -5.919 -6.262 1.00 96.75 149 VAL A C 1
ATOM 1131 O O . VAL A 1 149 ? -5.158 -5.774 -5.060 1.00 96.75 149 VAL A O 1
ATOM 1134 N N . LYS A 1 150 ? -3.834 -6.397 -6.751 1.00 96.44 150 LYS A N 1
ATOM 1135 C CA . LYS A 1 150 ? -2.691 -6.852 -5.950 1.00 96.44 150 LYS A CA 1
ATOM 1136 C C . LYS A 1 150 ? -2.026 -5.779 -5.065 1.00 96.44 150 LYS A C 1
ATOM 1138 O O . LYS A 1 150 ? -1.185 -6.125 -4.243 1.00 96.44 150 LYS A O 1
ATOM 1143 N N . HIS A 1 151 ? -2.361 -4.496 -5.235 1.00 95.88 151 HIS A N 1
ATOM 1144 C CA . HIS A 1 151 ? -1.881 -3.382 -4.395 1.00 95.88 151 HIS A CA 1
ATOM 1145 C C . HIS A 1 151 ? -2.922 -2.950 -3.343 1.00 95.88 151 HIS A C 1
ATOM 1147 O O . HIS A 1 151 ? -2.710 -2.007 -2.578 1.00 95.88 151 HIS A O 1
ATOM 1153 N N . ASN A 1 152 ? -4.057 -3.647 -3.292 1.00 96.00 152 ASN A N 1
ATOM 1154 C CA . ASN A 1 152 ? -5.152 -3.383 -2.381 1.00 96.00 152 ASN A CA 1
ATOM 1155 C C . ASN A 1 152 ? -5.306 -4.575 -1.413 1.00 96.00 152 ASN A C 1
ATOM 1157 O O . ASN A 1 152 ? -5.987 -5.537 -1.747 1.00 96.00 152 ASN A O 1
ATOM 1161 N N . PRO A 1 153 ? -4.694 -4.550 -0.213 1.00 95.31 153 PRO A N 1
ATOM 1162 C CA . PRO A 1 153 ? -4.809 -5.639 0.764 1.00 95.31 153 PRO A CA 1
ATOM 1163 C C . PRO A 1 153 ? -6.162 -5.655 1.504 1.00 95.31 153 PRO A C 1
ATOM 1165 O O . PRO A 1 153 ? -6.318 -6.383 2.480 1.00 95.31 153 PRO A O 1
ATOM 1168 N N . PHE A 1 154 ? -7.125 -4.825 1.084 1.00 94.06 154 PHE A N 1
ATOM 1169 C CA . PHE A 1 154 ? -8.414 -4.622 1.750 1.00 94.06 154 PHE A CA 1
ATOM 1170 C C . PHE A 1 154 ? -9.595 -5.294 1.016 1.00 94.06 154 PHE A C 1
ATOM 1172 O O . PHE A 1 154 ? -10.744 -4.957 1.311 1.00 94.06 154 PHE A O 1
ATOM 1179 N N . VAL A 1 155 ? -9.327 -6.185 0.045 1.00 93.12 155 VAL A N 1
ATOM 1180 C CA . VAL A 1 155 ? -10.321 -6.824 -0.850 1.00 93.12 155 VAL A CA 1
ATOM 1181 C C . VAL A 1 155 ? -10.137 -8.334 -1.006 1.00 93.12 155 VAL A C 1
ATOM 1183 O O . VAL A 1 155 ? -9.003 -8.820 -0.816 1.00 93.12 155 VAL A O 1
#

Sequence (155 aa):
MKFSRRVMAALGSTLLLACIGACATAGTTPVSQPHIRTVFIILMENKNWLQIAGSSSAPYINNTLLPMASHAELYFNPPLVHPSLPNYLWLEAGTNFGIFNDDPPSANHQSTTSHLVSLLQKSGISWKTYQENISGADCPLVSNGLYAVKHNPFV